Protein AF-A0A382TFH4-F1 (afdb_monomer_lite)

Foldseek 3Di:
DDDDDDDDDDPPPPPPDPVVVVLVVVLFVVLCVLPVQFWPTKDFDFDPVQVVLVVDDPPCSPPRQGAEMETETEPVVLVPDDPVVNVVSVVVNLVCCVPSPVRRYQWYWYHYPPPDDIDIGRSVPPPD

Secondary structure (DSSP, 8-state):
----------------SHHHHHHHHHHHHHHHHH-TTTEEEEEEEE-HHHHHHHHS-TT------EEEEEEEE-HHHHHTS-HHHHHHHHHHHHHHHHHH-TTS-SEEEEEETTSPPPEEEETTSTT-

Organism: NCBI:txid408172

Radius of gyration: 20.13 Å; chains: 1; bounding box: 41×33×78 Å

Structure (mmCIF, N/CA/C/O backbone):
data_AF-A0A382TFH4-F1
#
_entry.id   AF-A0A382TFH4-F1
#
loop_
_atom_site.group_PDB
_atom_site.id
_atom_site.type_symbol
_atom_site.label_atom_id
_atom_site.label_alt_id
_atom_site.label_comp_id
_atom_site.label_asym_id
_atom_site.label_entity_id
_atom_site.label_seq_id
_atom_site.pdbx_PDB_ins_code
_atom_site.Cartn_x
_atom_site.Cartn_y
_atom_site.Cartn_z
_atom_site.occupancy
_atom_site.B_iso_or_equiv
_atom_site.auth_seq_id
_atom_site.auth_comp_id
_atom_site.auth_asym_id
_atom_site.auth_atom_id
_atom_site.pdbx_PDB_model_num
ATOM 1 N N . GLU A 1 1 ? -20.321 -9.847 62.862 1.00 40.50 1 GLU A N 1
ATOM 2 C CA . GLU A 1 1 ? -20.573 -10.508 61.564 1.00 40.50 1 GLU A CA 1
ATOM 3 C C . GLU A 1 1 ? -20.328 -9.535 60.428 1.00 40.50 1 GLU A C 1
ATOM 5 O O . GLU A 1 1 ? -20.632 -8.356 60.563 1.00 40.50 1 GLU A O 1
ATOM 10 N N . VAL A 1 2 ? -19.694 -10.017 59.363 1.00 34.03 2 VAL A N 1
ATOM 11 C CA . VAL A 1 2 ? -19.201 -9.211 58.243 1.00 34.03 2 VAL A CA 1
ATOM 12 C C . VAL A 1 2 ? -20.282 -9.106 57.159 1.00 34.03 2 VAL A C 1
ATOM 14 O O . VAL A 1 2 ? -20.999 -10.058 56.874 1.00 34.03 2 VAL A O 1
ATOM 17 N N . VAL A 1 3 ? -20.370 -7.904 56.599 1.00 36.12 3 VAL A N 1
ATOM 18 C CA . VAL A 1 3 ? -21.279 -7.352 55.585 1.00 36.12 3 VAL A CA 1
ATOM 19 C C . VAL A 1 3 ? -21.495 -8.253 54.354 1.00 36.12 3 VAL A C 1
ATOM 21 O O . VAL A 1 3 ? -20.559 -8.549 53.617 1.00 36.12 3 VAL A O 1
ATOM 24 N N . GLY A 1 4 ? -22.755 -8.594 54.058 1.00 30.91 4 GLY A N 1
ATOM 25 C CA . GLY A 1 4 ? -23.177 -9.252 52.812 1.00 30.91 4 GLY A CA 1
ATOM 26 C C . GLY A 1 4 ? -23.589 -8.247 51.730 1.00 30.91 4 GLY A C 1
ATOM 27 O O . GLY A 1 4 ? -24.775 -8.055 51.465 1.00 30.91 4 GLY A O 1
ATOM 28 N N . GLY A 1 5 ? -22.611 -7.579 51.115 1.00 31.62 5 GLY A N 1
ATOM 29 C CA . GLY A 1 5 ? -22.821 -6.661 49.992 1.00 31.62 5 GLY A CA 1
ATOM 30 C C . GLY A 1 5 ? -23.096 -7.413 48.687 1.00 31.62 5 GLY A C 1
ATOM 31 O O . GLY A 1 5 ? -22.225 -8.081 48.141 1.00 31.62 5 GLY A O 1
ATOM 32 N N . LYS A 1 6 ? -24.321 -7.293 48.171 1.00 37.62 6 LYS A N 1
ATOM 33 C CA . LYS A 1 6 ? -24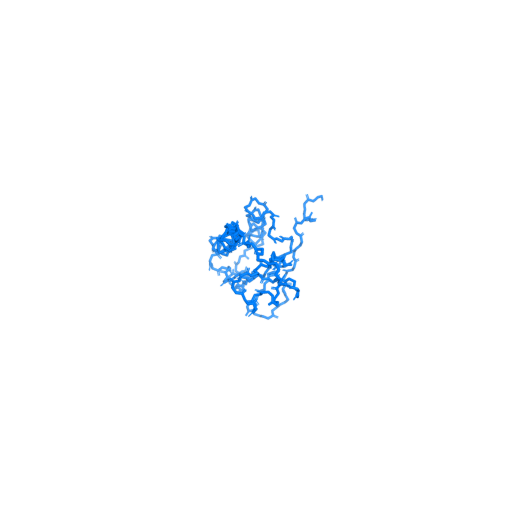.795 -7.898 46.918 1.00 37.62 6 LYS A CA 1
ATOM 34 C C . LYS A 1 6 ? -24.155 -7.197 45.710 1.00 37.62 6 LYS A C 1
ATOM 36 O O . LYS A 1 6 ? -24.626 -6.142 45.282 1.00 37.62 6 LYS A O 1
ATOM 41 N N . ILE A 1 7 ? -23.091 -7.777 45.157 1.00 39.31 7 ILE A N 1
ATOM 42 C CA . ILE A 1 7 ? -22.419 -7.275 43.950 1.00 39.31 7 ILE A CA 1
ATOM 43 C C . ILE A 1 7 ? -23.291 -7.610 42.731 1.00 39.31 7 ILE A C 1
ATOM 45 O O . ILE A 1 7 ? -23.471 -8.770 42.364 1.00 39.31 7 ILE A O 1
ATOM 49 N N . ARG A 1 8 ? -23.885 -6.581 42.117 1.00 40.91 8 ARG A N 1
ATOM 50 C CA . ARG A 1 8 ? -24.584 -6.682 40.830 1.00 40.91 8 ARG A CA 1
ATOM 51 C C . ARG A 1 8 ? -23.548 -6.599 39.709 1.00 40.91 8 ARG A C 1
ATOM 53 O O . ARG A 1 8 ? -23.056 -5.514 39.415 1.00 40.91 8 ARG A O 1
ATOM 60 N N . ASN A 1 9 ? -23.246 -7.731 39.074 1.00 35.19 9 ASN A N 1
ATOM 61 C CA . ASN A 1 9 ? -22.430 -7.771 37.860 1.00 35.19 9 ASN A CA 1
ATOM 62 C C . ASN A 1 9 ? -23.188 -7.118 36.695 1.00 35.19 9 ASN A C 1
ATOM 64 O O . ASN A 1 9 ? -24.022 -7.743 36.042 1.00 35.19 9 ASN A O 1
ATOM 68 N N . PHE A 1 10 ? -22.875 -5.854 36.420 1.00 39.12 10 PHE A N 1
ATOM 69 C CA . PHE A 1 10 ? -23.182 -5.224 35.142 1.00 39.12 10 PHE A CA 1
ATOM 70 C C . PHE A 1 10 ? -22.284 -5.848 34.065 1.00 39.12 10 PHE A C 1
ATOM 72 O O . PHE A 1 10 ? -21.110 -5.502 33.951 1.00 39.12 10 PHE A O 1
ATOM 79 N N . ARG A 1 11 ? -22.832 -6.755 33.247 1.00 39.78 11 ARG A N 1
ATOM 80 C CA . ARG A 1 11 ? -22.235 -7.092 31.947 1.00 39.78 11 ARG A CA 1
ATOM 81 C C . ARG A 1 11 ? -22.365 -5.864 31.043 1.00 39.78 11 ARG A C 1
ATOM 83 O O . ARG A 1 11 ? -23.393 -5.671 30.401 1.00 39.78 11 ARG A O 1
ATOM 90 N N . LYS A 1 12 ? -21.336 -5.014 31.012 1.00 41.28 12 LYS A N 1
ATOM 91 C CA . LYS A 1 12 ? -21.126 -4.096 29.888 1.00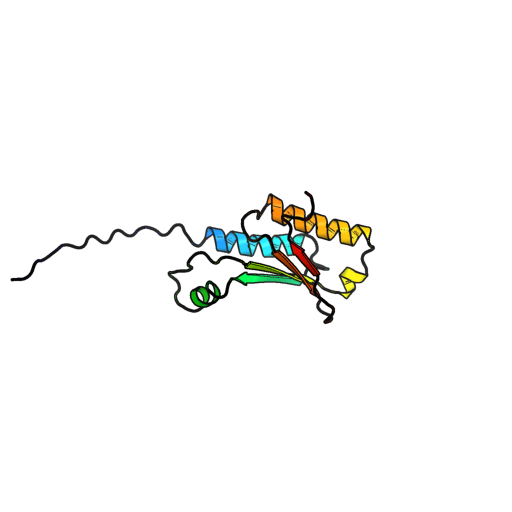 41.28 12 LYS A CA 1
ATOM 92 C C . LYS A 1 12 ? -20.736 -4.957 28.693 1.00 41.28 12 LYS A C 1
ATOM 94 O O . LYS A 1 12 ? -19.654 -5.530 28.674 1.00 41.28 12 LYS A O 1
ATOM 99 N N . THR A 1 13 ? -21.632 -5.080 27.725 1.00 37.41 13 THR A N 1
ATOM 100 C CA . THR A 1 13 ? -21.322 -5.660 26.421 1.00 37.41 13 THR A CA 1
ATOM 101 C C . THR A 1 13 ? -20.241 -4.794 25.780 1.00 37.41 13 THR A C 1
ATOM 103 O O . THR A 1 13 ? -20.497 -3.649 25.403 1.00 37.41 13 THR A O 1
ATOM 106 N N . VAL A 1 14 ? -19.015 -5.308 25.738 1.00 38.53 14 VAL A N 1
ATOM 107 C CA . VAL A 1 14 ? -17.864 -4.659 25.113 1.00 38.53 14 VAL A CA 1
ATOM 108 C C . VAL A 1 14 ? -18.133 -4.614 23.602 1.00 38.53 14 VAL A C 1
ATOM 110 O O . VAL A 1 14 ? -18.002 -5.609 22.904 1.00 38.53 14 VAL A O 1
ATOM 113 N N . LYS A 1 15 ? -18.593 -3.462 23.095 1.00 38.69 15 LYS A N 1
ATOM 114 C CA . LYS A 1 15 ? -18.733 -3.140 21.655 1.00 38.69 15 LYS A CA 1
ATOM 115 C C . LYS A 1 15 ? -17.401 -2.656 21.056 1.00 38.69 15 LYS A C 1
ATOM 117 O O . LYS A 1 15 ? -17.371 -1.810 20.169 1.00 38.69 15 LYS A O 1
ATOM 122 N N . VAL A 1 16 ? -16.292 -3.133 21.597 1.00 49.12 16 VAL A N 1
ATOM 123 C CA . VAL A 1 16 ? -14.942 -2.780 21.170 1.00 49.12 16 VAL A CA 1
ATOM 124 C C . VAL A 1 16 ? -14.268 -4.106 20.882 1.00 49.12 16 VAL A C 1
ATOM 126 O O . VAL A 1 16 ? -14.059 -4.840 21.828 1.00 49.12 16 VAL A O 1
ATOM 129 N N . GLU A 1 17 ? -14.066 -4.438 19.602 1.00 47.34 17 GLU A N 1
ATOM 130 C CA . GLU A 1 17 ? -13.016 -5.352 19.082 1.00 47.34 17 GLU A CA 1
ATOM 131 C C . GLU A 1 17 ? -13.383 -6.017 17.752 1.00 47.34 17 GLU A C 1
ATOM 133 O O . GLU A 1 17 ? -12.488 -6.428 17.027 1.00 47.34 17 GLU A O 1
ATOM 138 N N . THR A 1 18 ? -14.657 -6.090 17.356 1.00 42.56 18 THR A N 1
ATOM 139 C CA . THR A 1 18 ? -15.012 -6.726 16.068 1.00 42.56 18 THR A CA 1
ATOM 140 C C . THR A 1 18 ? -14.835 -5.778 14.879 1.00 42.56 18 THR A C 1
ATOM 142 O O . THR A 1 18 ? -14.375 -6.190 13.821 1.00 42.56 18 THR A O 1
ATOM 145 N N . THR A 1 19 ? -15.155 -4.492 15.050 1.00 49.81 19 THR A N 1
ATOM 146 C CA . THR A 1 19 ? -15.106 -3.502 13.962 1.00 49.81 19 THR A CA 1
ATOM 147 C C . THR A 1 19 ? -13.679 -3.212 13.506 1.00 49.81 19 THR A C 1
ATOM 149 O O . THR A 1 19 ? -13.437 -3.178 12.312 1.00 49.81 19 THR A O 1
ATOM 152 N N . TYR A 1 20 ? -12.723 -3.063 14.429 1.00 52.03 20 TYR A N 1
ATOM 153 C CA . TYR A 1 20 ? -11.340 -2.712 14.078 1.00 52.03 20 TYR A CA 1
ATOM 154 C C . TYR A 1 20 ? -10.604 -3.869 13.386 1.00 52.03 20 TYR A C 1
ATOM 156 O O . TYR A 1 20 ? -9.890 -3.652 12.413 1.00 52.03 20 TYR A O 1
ATOM 164 N N . VAL A 1 21 ? -10.828 -5.111 13.835 1.00 51.34 21 VAL A N 1
ATOM 165 C CA . VAL A 1 21 ? -10.285 -6.313 13.179 1.00 51.34 21 VAL A CA 1
ATOM 166 C C . VAL A 1 21 ? -10.890 -6.497 11.784 1.00 51.34 21 VAL A C 1
ATOM 168 O O . VAL A 1 21 ? -10.154 -6.812 10.853 1.00 51.34 21 VAL A O 1
ATOM 171 N N . ALA A 1 22 ? -12.191 -6.228 11.613 1.00 54.72 22 ALA A N 1
ATOM 172 C CA . ALA A 1 22 ? -12.820 -6.202 10.292 1.00 54.72 22 ALA A CA 1
ATOM 173 C C . ALA A 1 22 ? -12.176 -5.135 9.388 1.00 54.72 22 ALA A C 1
ATOM 175 O O . ALA A 1 22 ? -11.695 -5.474 8.316 1.00 54.72 22 ALA A O 1
ATOM 176 N N . THR A 1 23 ? -12.011 -3.896 9.873 1.00 64.69 23 THR A N 1
ATOM 177 C CA . THR A 1 23 ? -11.350 -2.803 9.132 1.00 64.69 23 THR A CA 1
ATOM 178 C C . THR A 1 23 ? -9.932 -3.162 8.677 1.00 64.69 23 THR A C 1
ATOM 180 O O . THR A 1 23 ? -9.518 -2.787 7.585 1.00 64.69 23 THR A O 1
ATOM 183 N N . VAL A 1 24 ? -9.186 -3.909 9.492 1.00 62.47 24 VAL A N 1
ATOM 184 C CA . VAL A 1 24 ? -7.832 -4.385 9.174 1.00 62.47 24 VAL A CA 1
ATOM 185 C C . VAL A 1 24 ? -7.827 -5.476 8.099 1.00 62.47 24 VAL A C 1
ATOM 187 O O . VAL A 1 24 ? -6.974 -5.455 7.208 1.00 62.47 24 VAL A O 1
ATOM 190 N N . MET A 1 25 ? -8.739 -6.446 8.189 1.00 65.88 25 MET A N 1
ATOM 191 C CA . MET A 1 25 ? -8.849 -7.502 7.180 1.00 65.88 25 MET A CA 1
ATOM 192 C C . MET A 1 25 ? -9.331 -6.929 5.844 1.00 65.88 25 MET A C 1
ATOM 194 O O . MET A 1 25 ? -8.717 -7.217 4.817 1.00 65.88 25 MET A O 1
ATOM 198 N N . ASP A 1 26 ? -10.330 -6.045 5.883 1.00 76.12 26 ASP A N 1
ATOM 199 C CA . ASP A 1 26 ? -10.836 -5.307 4.722 1.00 76.12 26 ASP A CA 1
ATOM 200 C C . ASP A 1 26 ? -9.706 -4.501 4.061 1.00 76.12 26 ASP A C 1
ATOM 202 O O . ASP A 1 26 ? -9.521 -4.552 2.848 1.00 76.12 26 ASP A O 1
ATOM 206 N N . PHE A 1 27 ? -8.870 -3.841 4.868 1.00 80.31 27 PHE A N 1
ATOM 207 C CA . PHE A 1 27 ? -7.708 -3.090 4.396 1.00 80.31 27 PHE A CA 1
ATOM 208 C C . PHE A 1 27 ? -6.700 -3.952 3.622 1.00 80.31 27 PHE A C 1
ATOM 210 O O . PHE A 1 27 ? -6.267 -3.571 2.531 1.00 80.31 27 PHE A O 1
ATOM 217 N N . SER A 1 28 ? -6.316 -5.108 4.170 1.00 82.50 28 SER A N 1
ATOM 218 C CA . SER A 1 28 ? -5.373 -6.013 3.502 1.00 82.50 28 SER A CA 1
ATOM 219 C C . SER A 1 28 ? -5.916 -6.463 2.146 1.00 82.50 28 SER A C 1
ATOM 221 O O . SER A 1 28 ? -5.208 -6.417 1.138 1.00 82.50 28 SER A O 1
ATOM 223 N N . GLU A 1 29 ? -7.196 -6.837 2.095 1.00 86.50 29 GLU A N 1
ATOM 224 C CA . GLU A 1 29 ? -7.843 -7.214 0.843 1.00 86.50 29 GLU A CA 1
ATOM 225 C C . GLU A 1 29 ? -7.900 -6.064 -0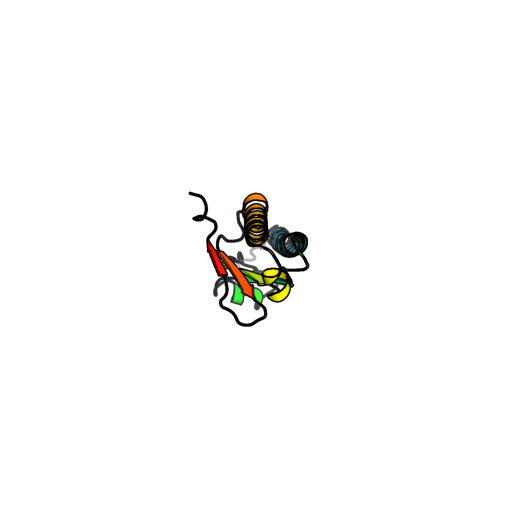.159 1.00 86.50 29 GLU A C 1
ATOM 227 O O . GLU A 1 29 ? -7.614 -6.273 -1.338 1.00 86.50 29 GLU A O 1
ATOM 232 N N . ASP A 1 30 ? -8.248 -4.859 0.281 1.00 89.31 30 ASP A N 1
ATOM 233 C CA . ASP A 1 30 ? -8.418 -3.717 -0.610 1.00 89.31 30 ASP A CA 1
ATOM 234 C C . ASP A 1 30 ? -7.087 -3.258 -1.213 1.00 89.31 30 ASP A C 1
ATOM 236 O O . ASP A 1 30 ? -7.028 -2.964 -2.409 1.00 89.31 30 ASP A O 1
ATOM 240 N N . ILE A 1 31 ? -5.985 -3.335 -0.459 1.00 89.69 31 ILE A N 1
ATOM 241 C CA . ILE A 1 31 ? -4.634 -3.160 -1.012 1.00 89.69 31 ILE A CA 1
ATOM 242 C C . ILE A 1 31 ? -4.327 -4.228 -2.061 1.00 89.69 31 ILE A C 1
ATOM 244 O O . ILE A 1 31 ? -3.877 -3.907 -3.162 1.00 89.69 31 ILE A O 1
ATOM 248 N N . LEU A 1 32 ? -4.588 -5.50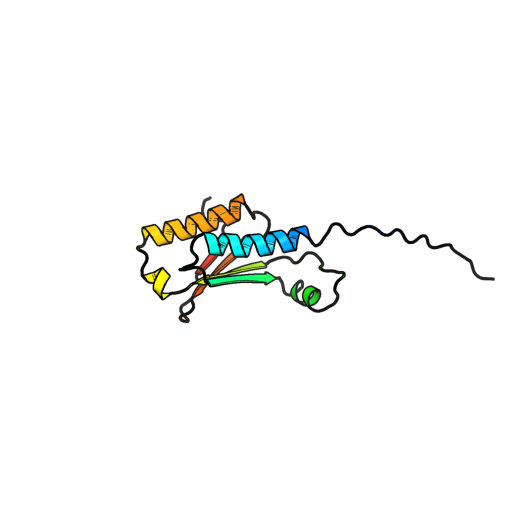3 -1.768 1.00 89.94 32 LEU A N 1
ATOM 249 C CA . LEU A 1 32 ? -4.331 -6.583 -2.723 1.00 89.94 32 LEU A CA 1
ATOM 250 C C . LEU A 1 32 ? -5.196 -6.453 -3.989 1.00 89.94 32 LEU A C 1
ATOM 252 O O . LEU A 1 32 ? -4.734 -6.798 -5.079 1.00 89.94 32 LEU A O 1
ATOM 256 N N . LYS A 1 33 ? -6.417 -5.912 -3.879 1.00 91.88 33 LYS A N 1
ATOM 257 C CA . LYS A 1 33 ? -7.305 -5.623 -5.018 1.00 91.88 33 LYS A CA 1
ATOM 258 C C . LYS A 1 33 ? -6.774 -4.497 -5.907 1.00 91.88 33 LYS A C 1
ATOM 260 O O . LYS A 1 33 ? -7.021 -4.551 -7.111 1.00 91.88 33 LYS A O 1
ATOM 265 N N . LEU A 1 34 ? -6.015 -3.530 -5.373 1.00 90.94 34 LEU A N 1
ATOM 266 C CA . LEU A 1 34 ? -5.417 -2.461 -6.189 1.00 90.94 34 LEU A CA 1
ATOM 267 C C . LEU A 1 34 ? -4.477 -3.024 -7.259 1.00 90.94 34 LEU A C 1
ATOM 269 O O . LEU A 1 34 ? -4.518 -2.588 -8.409 1.00 90.94 34 LEU A O 1
ATOM 273 N N . ASN A 1 35 ? -3.625 -3.986 -6.891 1.00 91.69 35 ASN A N 1
ATOM 274 C CA . ASN A 1 35 ? -2.773 -4.688 -7.848 1.00 91.69 35 ASN A CA 1
ATOM 275 C C . ASN A 1 35 ? -2.216 -6.000 -7.275 1.00 91.69 35 ASN A C 1
ATOM 277 O O . ASN A 1 35 ? -1.098 -6.046 -6.762 1.00 91.69 35 ASN A O 1
ATOM 281 N N . SER A 1 36 ? -2.950 -7.098 -7.447 1.00 92.25 36 SER A N 1
ATOM 282 C CA . SER A 1 36 ? -2.580 -8.421 -6.913 1.00 92.25 36 SER A CA 1
ATOM 283 C C . SER A 1 36 ? -1.332 -9.047 -7.551 1.00 92.25 36 SER A C 1
ATOM 285 O O . SER A 1 36 ? -0.809 -10.056 -7.069 1.00 92.25 36 SER A O 1
ATOM 287 N N . LYS A 1 37 ? -0.832 -8.476 -8.656 1.00 93.06 37 LYS A N 1
ATOM 288 C CA . LYS A 1 37 ? 0.431 -8.903 -9.275 1.00 93.06 37 LYS A CA 1
ATOM 289 C C . LYS A 1 37 ? 1.643 -8.281 -8.590 1.00 93.06 37 LYS A C 1
ATOM 291 O O . LYS A 1 37 ? 2.713 -8.884 -8.639 1.00 93.06 37 LYS A O 1
ATOM 296 N N . ILE A 1 38 ? 1.479 -7.106 -7.988 1.00 94.69 38 ILE A N 1
ATOM 297 C CA . ILE A 1 38 ? 2.548 -6.334 -7.352 1.00 94.69 38 ILE A CA 1
ATOM 298 C C . ILE A 1 38 ? 2.471 -6.472 -5.838 1.00 94.69 38 ILE A C 1
ATOM 300 O O . ILE A 1 38 ? 3.468 -6.842 -5.224 1.00 94.69 38 ILE A O 1
ATOM 304 N N . TYR A 1 39 ? 1.301 -6.241 -5.249 1.00 93.81 39 TYR A N 1
ATOM 305 C CA . TYR A 1 39 ? 1.071 -6.413 -3.822 1.00 93.81 39 TYR A CA 1
ATOM 306 C C . TYR A 1 39 ? 0.905 -7.894 -3.493 1.00 93.81 39 TYR A C 1
ATOM 308 O O . TYR A 1 39 ? 0.062 -8.582 -4.068 1.00 93.81 39 TYR A O 1
ATOM 316 N N . SER A 1 40 ? 1.740 -8.398 -2.586 1.00 91.44 40 SER A N 1
ATOM 317 C CA . SER A 1 40 ? 1.748 -9.808 -2.180 1.00 91.44 40 SER A CA 1
ATOM 318 C C . SER A 1 40 ? 1.327 -10.055 -0.740 1.00 91.44 40 SER A C 1
ATOM 320 O O . SER A 1 40 ? 1.114 -11.209 -0.377 1.00 91.44 40 SER A O 1
ATOM 322 N N . GLY A 1 41 ? 1.216 -9.008 0.069 1.00 89.00 41 GLY A N 1
ATOM 323 C CA . GLY A 1 41 ? 0.853 -9.131 1.471 1.00 89.00 41 GLY A CA 1
ATOM 324 C C . GLY A 1 41 ? 0.826 -7.782 2.161 1.00 89.00 41 GLY A C 1
ATOM 325 O O . GLY A 1 41 ? 1.357 -6.795 1.648 1.00 89.00 41 GLY A O 1
ATOM 326 N N . VAL A 1 42 ? 0.187 -7.756 3.323 1.00 87.94 42 VAL A N 1
ATOM 327 C CA . VAL A 1 42 ? 0.104 -6.578 4.176 1.00 87.94 42 VAL A CA 1
ATOM 328 C C . VAL A 1 42 ? 0.277 -7.017 5.622 1.00 87.94 42 VAL A C 1
ATOM 330 O O . VAL A 1 42 ? -0.313 -8.006 6.058 1.00 87.94 42 VAL A O 1
ATOM 333 N N . ARG A 1 43 ? 1.117 -6.299 6.363 1.00 84.75 43 ARG A N 1
ATOM 334 C CA . ARG A 1 43 ? 1.447 -6.577 7.759 1.00 84.75 43 ARG A CA 1
ATOM 335 C C . ARG A 1 43 ? 1.288 -5.297 8.563 1.00 84.75 43 ARG A C 1
ATOM 337 O O . ARG A 1 43 ? 1.735 -4.232 8.154 1.00 84.75 43 ARG A O 1
ATOM 344 N N . LEU A 1 44 ? 0.640 -5.401 9.715 1.00 79.06 44 LEU A N 1
ATOM 345 C CA . LEU A 1 44 ? 0.463 -4.278 10.626 1.00 79.06 44 LEU A CA 1
ATOM 346 C C . LEU A 1 44 ? 1.452 -4.406 11.768 1.00 79.06 44 LEU A C 1
ATOM 348 O O . LEU A 1 44 ? 1.469 -5.414 12.475 1.00 79.06 44 LEU A O 1
ATOM 352 N N . LEU A 1 45 ? 2.266 -3.377 11.950 1.00 78.56 45 LEU A N 1
ATOM 353 C CA . LEU A 1 45 ? 3.209 -3.297 13.049 1.00 78.56 45 LEU A CA 1
ATOM 354 C C . LEU A 1 45 ? 2.612 -2.397 14.128 1.00 78.56 45 LEU A C 1
ATOM 356 O O . LEU A 1 45 ? 2.445 -1.191 13.935 1.00 78.56 45 LEU A O 1
ATOM 360 N N . GLY A 1 46 ? 2.255 -3.004 15.258 1.00 68.56 46 GLY A N 1
ATOM 361 C CA . GLY A 1 46 ? 1.859 -2.280 16.463 1.00 68.56 46 GLY A CA 1
ATOM 362 C C . GLY A 1 46 ? 3.063 -1.675 17.185 1.00 68.56 46 GLY A C 1
ATOM 363 O O . GLY A 1 46 ? 4.210 -2.046 16.940 1.00 68.56 46 GLY A O 1
ATOM 364 N N . THR A 1 47 ? 2.804 -0.759 18.113 1.00 60.53 47 THR A N 1
ATOM 365 C CA . THR A 1 47 ? 3.817 -0.325 19.092 1.00 60.53 47 THR A CA 1
ATOM 366 C C . THR A 1 47 ? 4.181 -1.474 20.048 1.00 60.53 47 THR A C 1
ATOM 368 O O . THR A 1 47 ? 3.377 -2.386 20.239 1.00 60.53 47 THR A O 1
ATOM 371 N N . GLU A 1 48 ? 5.361 -1.448 20.687 1.00 53.31 48 GLU A N 1
ATOM 372 C CA . GLU A 1 48 ? 5.789 -2.496 21.644 1.00 53.31 48 GLU A CA 1
ATOM 373 C C . GLU A 1 48 ? 4.782 -2.729 22.788 1.00 53.31 48 GLU A C 1
ATOM 375 O O . GLU A 1 48 ? 4.659 -3.832 23.307 1.00 53.31 48 GLU A O 1
ATOM 380 N N . SER A 1 49 ? 3.995 -1.714 23.149 1.00 47.69 49 SER A N 1
ATOM 381 C CA . SER A 1 49 ? 2.915 -1.833 24.138 1.00 47.69 49 SER A CA 1
ATOM 382 C C . SER A 1 49 ? 1.709 -2.637 23.626 1.00 47.69 49 SER A C 1
ATOM 384 O O . SER A 1 49 ? 0.927 -3.151 24.419 1.00 47.69 49 SER A O 1
ATOM 386 N N . SER A 1 50 ? 1.555 -2.749 22.305 1.00 49.50 50 SER A N 1
ATOM 387 C CA . SER A 1 50 ? 0.434 -3.410 21.626 1.00 49.50 50 SER A CA 1
ATOM 388 C C . SER A 1 50 ? 0.723 -4.882 21.304 1.00 49.50 50 SER A C 1
ATOM 390 O O . SER A 1 50 ? -0.199 -5.688 21.196 1.00 49.50 50 SER A O 1
ATOM 392 N N . THR A 1 51 ? 1.997 -5.263 21.158 1.00 43.41 51 THR A N 1
ATOM 393 C CA . THR A 1 51 ? 2.407 -6.650 20.868 1.00 43.41 51 THR A CA 1
ATOM 394 C C . THR A 1 51 ? 2.264 -7.574 22.080 1.00 43.41 51 THR A C 1
ATOM 396 O O . THR A 1 51 ? 1.989 -8.762 21.905 1.00 43.41 51 THR A O 1
ATOM 399 N N . SER A 1 52 ? 2.371 -7.037 23.299 1.00 41.59 52 SER A N 1
ATOM 400 C CA . SER A 1 52 ? 2.106 -7.769 24.548 1.00 41.59 52 SER A CA 1
ATOM 401 C C . SER A 1 52 ? 0.615 -8.081 24.737 1.00 41.59 52 SER A C 1
ATOM 403 O O . SER A 1 52 ? 0.267 -9.194 25.123 1.00 41.59 52 SER A O 1
ATOM 405 N N . ALA A 1 53 ? -0.276 -7.154 24.361 1.00 45.75 53 ALA A N 1
ATOM 406 C CA . ALA A 1 53 ? -1.731 -7.342 24.436 1.00 45.75 53 ALA A CA 1
ATOM 407 C C . ALA A 1 53 ? -2.266 -8.394 23.441 1.00 45.75 53 ALA A C 1
ATOM 409 O O . ALA A 1 53 ? -3.297 -9.011 23.674 1.00 45.75 53 ALA A O 1
ATOM 410 N N . LEU A 1 54 ? -1.553 -8.639 22.336 1.00 43.47 54 LEU A N 1
ATOM 411 C CA . LEU A 1 54 ? -1.915 -9.667 21.350 1.00 43.47 54 LEU A CA 1
ATOM 412 C C . LEU A 1 54 ? -1.543 -11.095 21.784 1.00 43.47 54 LEU A C 1
ATOM 414 O O . LEU A 1 54 ? -2.103 -12.054 21.255 1.00 43.47 54 LEU A O 1
ATOM 418 N N . LYS A 1 55 ? -0.589 -11.255 22.713 1.00 44.53 55 LYS A N 1
ATOM 419 C CA . LYS A 1 55 ? -0.145 -12.569 23.215 1.00 44.53 55 LYS A CA 1
ATOM 420 C C . LYS A 1 55 ? -0.821 -12.977 24.519 1.00 44.53 55 LYS A C 1
ATOM 422 O O . LYS A 1 55 ? -0.961 -14.173 24.768 1.00 44.53 55 LYS A O 1
ATOM 427 N N . GLU A 1 56 ? -1.244 -12.015 25.332 1.00 43.62 56 GLU A N 1
ATOM 428 C CA . GLU A 1 56 ? -1.894 -12.270 26.613 1.00 43.62 56 GLU A CA 1
ATOM 429 C C . GLU A 1 56 ? -3.363 -11.845 26.570 1.00 43.62 56 GLU A C 1
ATOM 431 O O . GLU A 1 56 ? -3.697 -10.673 26.670 1.00 43.62 56 GLU A O 1
ATOM 436 N N . SER A 1 57 ? -4.238 -12.848 26.519 1.00 40.69 57 SER A N 1
ATOM 437 C CA . SER A 1 57 ? -5.668 -12.793 26.848 1.00 40.69 57 SER A CA 1
ATOM 438 C C . SER A 1 57 ? -6.643 -12.225 25.802 1.00 40.69 57 SER A C 1
ATOM 440 O O . SER A 1 57 ? -6.634 -11.064 25.411 1.00 40.69 57 SER A O 1
ATOM 442 N N . SER A 1 58 ? -7.594 -13.084 25.433 1.00 46.81 58 SER A N 1
ATOM 443 C CA . SER A 1 58 ? -8.744 -12.851 24.551 1.00 46.81 58 SER A CA 1
ATOM 444 C C . SER A 1 58 ? -9.809 -11.883 25.106 1.00 46.81 58 SER A C 1
ATOM 446 O O . SER A 1 58 ? -10.989 -12.051 24.802 1.00 46.81 58 SER A O 1
ATOM 448 N N . THR A 1 59 ? -9.442 -10.923 25.957 1.00 41.41 59 THR A N 1
ATOM 449 C CA . THR A 1 59 ? -10.404 -10.031 26.639 1.00 41.41 59 THR A CA 1
ATOM 450 C C . THR A 1 59 ? -9.927 -8.597 26.869 1.00 41.41 59 THR A C 1
ATOM 452 O O . THR A 1 59 ? -10.744 -7.774 27.270 1.00 41.41 59 THR A O 1
ATOM 455 N N . ASP A 1 60 ? -8.662 -8.281 26.590 1.00 41.44 60 ASP A N 1
ATOM 456 C CA . ASP A 1 60 ? -8.132 -6.916 26.645 1.00 41.44 60 ASP A CA 1
ATOM 457 C C . ASP A 1 60 ? -7.248 -6.662 25.409 1.00 41.44 60 ASP A C 1
ATOM 459 O O . ASP A 1 60 ? -6.040 -6.447 25.533 1.00 41.44 60 ASP A O 1
ATOM 463 N N . LEU A 1 61 ? -7.818 -6.632 24.190 1.00 44.25 61 LEU A N 1
ATOM 464 C CA . LEU A 1 61 ? -7.141 -5.956 23.070 1.00 44.25 61 LEU A CA 1
ATOM 465 C C . LEU A 1 61 ? -7.267 -4.449 23.311 1.00 44.25 61 LEU A C 1
ATOM 467 O O . LEU A 1 61 ? -7.990 -3.710 22.636 1.00 44.25 61 LEU A O 1
ATOM 471 N N . ALA A 1 62 ? -6.541 -3.984 24.326 1.00 42.66 62 ALA A N 1
ATOM 472 C CA . ALA A 1 62 ? -6.283 -2.587 24.580 1.00 42.66 62 ALA A CA 1
ATOM 473 C C . ALA A 1 62 ? -5.795 -1.966 23.270 1.00 42.66 62 ALA A C 1
ATOM 475 O O . ALA A 1 62 ? -4.703 -2.292 22.818 1.00 42.66 62 ALA A O 1
ATOM 476 N N . LYS A 1 63 ? -6.659 -1.142 22.652 1.00 52.41 63 LYS A N 1
ATOM 477 C CA . LYS A 1 63 ? -6.410 -0.265 21.495 1.00 52.41 63 LYS A CA 1
ATOM 478 C C . LYS A 1 63 ? -5.064 -0.553 20.829 1.00 52.41 63 LYS A C 1
ATOM 480 O O . LYS A 1 63 ? -4.084 0.118 21.140 1.00 52.41 63 LYS A O 1
ATOM 485 N N . VAL A 1 64 ? -5.014 -1.560 19.957 1.00 56.16 64 VAL A N 1
ATOM 486 C CA . VAL A 1 64 ? -3.805 -1.845 19.179 1.00 56.16 64 VAL A CA 1
ATOM 487 C C . VAL A 1 64 ? -3.506 -0.594 18.361 1.00 56.16 64 VAL A C 1
ATOM 489 O O . VAL A 1 64 ? -4.194 -0.304 17.385 1.00 56.16 64 VAL A O 1
ATOM 492 N N . VAL A 1 65 ? -2.523 0.188 18.803 1.00 64.31 65 VAL A N 1
ATOM 493 C CA . VAL A 1 65 ? -2.078 1.369 18.070 1.00 64.31 65 VAL A CA 1
ATOM 494 C C . VAL A 1 65 ? -1.145 0.853 16.994 1.00 64.31 65 VAL A C 1
ATOM 496 O O . VAL A 1 65 ? -0.013 0.449 17.282 1.00 64.31 65 VAL A O 1
ATOM 499 N N . ILE A 1 66 ? -1.640 0.827 15.761 1.00 71.56 66 ILE A N 1
ATOM 500 C CA . ILE A 1 66 ? -0.832 0.487 14.597 1.00 71.56 66 ILE A CA 1
ATOM 501 C C . ILE A 1 66 ? 0.144 1.643 14.388 1.00 71.56 66 ILE A C 1
ATOM 503 O O . ILE A 1 66 ? -0.242 2.779 14.125 1.00 71.56 66 ILE A O 1
ATOM 507 N N . ALA A 1 67 ? 1.429 1.357 14.555 1.00 76.88 67 ALA A N 1
ATOM 508 C CA . ALA A 1 67 ? 2.489 2.327 14.341 1.00 76.88 67 ALA A CA 1
ATOM 509 C C . ALA A 1 67 ? 2.808 2.452 12.850 1.00 76.88 67 ALA A C 1
ATOM 511 O O . ALA A 1 67 ? 3.013 3.557 12.358 1.00 76.88 67 ALA A O 1
ATOM 512 N N . MET A 1 68 ? 2.801 1.332 12.123 1.00 83.25 68 MET A N 1
ATOM 513 C CA . MET A 1 68 ? 3.202 1.272 10.720 1.00 83.25 68 MET A CA 1
ATOM 514 C C . MET A 1 68 ? 2.472 0.153 9.976 1.00 83.25 68 MET A C 1
ATOM 516 O O . MET A 1 68 ? 2.229 -0.924 10.519 1.00 83.25 68 MET A O 1
ATOM 520 N N . ILE A 1 69 ? 2.165 0.407 8.709 1.00 86.19 69 ILE A N 1
ATOM 521 C CA . ILE A 1 69 ? 1.732 -0.597 7.740 1.00 86.19 69 ILE A CA 1
ATOM 522 C C . ILE A 1 69 ? 2.944 -1.009 6.909 1.00 86.19 69 ILE A C 1
ATOM 524 O O . ILE A 1 69 ? 3.569 -0.160 6.279 1.00 86.19 69 ILE A O 1
ATOM 528 N N . GLU A 1 70 ? 3.236 -2.302 6.834 1.00 90.50 70 GLU A N 1
ATOM 529 C CA . GLU A 1 70 ? 4.131 -2.867 5.827 1.00 90.50 70 GLU A CA 1
ATOM 530 C C . GLU A 1 70 ? 3.313 -3.484 4.688 1.00 90.50 70 GLU A C 1
ATOM 532 O O . GLU A 1 70 ? 2.412 -4.285 4.926 1.00 90.50 70 GLU A O 1
ATOM 537 N N . ILE A 1 71 ? 3.629 -3.124 3.446 1.00 91.69 71 ILE A N 1
ATOM 538 C CA . ILE A 1 71 ? 3.037 -3.711 2.241 1.00 91.69 71 ILE A CA 1
ATOM 539 C C . ILE A 1 71 ? 4.142 -4.449 1.495 1.00 91.69 71 ILE A C 1
ATOM 541 O O . ILE A 1 71 ? 5.146 -3.853 1.102 1.00 91.69 71 ILE A O 1
ATOM 545 N N . ASP A 1 72 ? 3.952 -5.745 1.282 1.00 93.88 72 ASP A N 1
ATOM 546 C CA . ASP A 1 72 ? 4.911 -6.588 0.582 1.00 93.88 72 ASP A CA 1
ATOM 547 C C . ASP A 1 72 ? 4.749 -6.432 -0.937 1.00 93.88 72 ASP A C 1
ATOM 549 O O . ASP A 1 72 ? 3.651 -6.577 -1.484 1.00 93.88 72 ASP A O 1
ATOM 55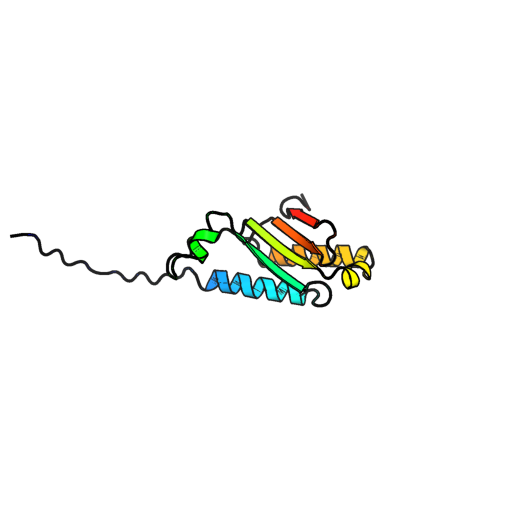3 N N . ILE A 1 73 ? 5.863 -6.167 -1.618 1.00 95.69 73 ILE A N 1
ATOM 554 C CA . ILE A 1 73 ? 5.961 -5.901 -3.052 1.00 95.69 73 ILE A CA 1
ATOM 555 C C . ILE A 1 73 ? 6.749 -7.002 -3.750 1.00 95.69 73 ILE A C 1
ATOM 557 O O . ILE A 1 73 ? 7.888 -7.321 -3.398 1.00 95.69 73 ILE A O 1
ATOM 561 N N . ARG A 1 74 ? 6.184 -7.520 -4.840 1.00 95.56 74 ARG A N 1
ATOM 562 C CA . ARG A 1 74 ? 6.923 -8.328 -5.808 1.00 95.56 74 ARG A CA 1
ATOM 563 C C . ARG A 1 74 ? 7.765 -7.405 -6.686 1.00 95.56 74 ARG A C 1
ATOM 565 O O . ARG A 1 74 ? 7.230 -6.675 -7.519 1.00 95.56 74 ARG A O 1
ATOM 572 N N . ALA A 1 75 ? 9.083 -7.486 -6.536 1.00 95.12 75 ALA A N 1
ATOM 573 C CA . ALA A 1 75 ? 10.032 -6.612 -7.214 1.00 95.12 75 ALA A CA 1
ATOM 574 C C . ALA A 1 75 ? 9.979 -6.738 -8.743 1.00 95.12 75 ALA A C 1
ATOM 576 O O . ALA A 1 75 ? 9.852 -5.736 -9.434 1.00 95.12 75 ALA A O 1
ATOM 577 N N . LYS A 1 76 ? 9.974 -7.962 -9.293 1.00 95.44 76 LYS A N 1
ATOM 578 C CA . LYS A 1 76 ? 9.964 -8.154 -10.759 1.00 95.44 76 LYS A CA 1
ATOM 579 C C . LYS A 1 76 ? 8.734 -7.527 -11.451 1.00 95.44 76 LYS A C 1
ATOM 581 O O . LYS A 1 76 ? 8.930 -6.795 -12.416 1.00 95.44 76 LYS A O 1
ATOM 586 N N . PRO A 1 77 ? 7.482 -7.769 -11.003 1.00 95.19 77 PRO A N 1
ATOM 587 C CA . PRO A 1 77 ? 6.309 -7.086 -11.558 1.00 95.19 77 PRO A CA 1
ATOM 588 C C . PRO A 1 77 ? 6.325 -5.568 -11.360 1.00 95.19 77 PRO A C 1
ATOM 590 O O . PRO A 1 77 ? 5.892 -4.844 -12.250 1.00 95.19 77 PRO A O 1
ATOM 593 N N . TRP A 1 78 ? 6.830 -5.086 -10.222 1.00 94.50 78 TRP A N 1
ATOM 594 C CA . TRP A 1 78 ? 6.999 -3.656 -9.961 1.00 94.50 78 TRP A CA 1
ATOM 595 C C . TRP A 1 78 ? 7.980 -3.004 -10.945 1.00 94.50 78 TRP A C 1
ATOM 597 O O . TRP A 1 78 ? 7.685 -1.964 -11.534 1.00 94.50 78 TRP A O 1
ATOM 607 N N . ASP A 1 79 ? 9.124 -3.644 -11.177 1.00 94.25 79 ASP A N 1
ATOM 608 C CA . ASP A 1 79 ? 10.162 -3.152 -12.081 1.00 94.25 79 ASP A CA 1
ATOM 609 C C . ASP A 1 79 ? 9.721 -3.178 -13.552 1.00 94.25 79 ASP A C 1
ATOM 611 O O . ASP A 1 79 ? 10.225 -2.404 -14.364 1.00 94.25 79 ASP A O 1
ATOM 615 N N . ALA A 1 80 ? 8.755 -4.030 -13.897 1.00 96.56 80 ALA A N 1
ATOM 616 C CA . ALA A 1 80 ? 8.164 -4.077 -15.230 1.00 96.56 80 ALA A CA 1
ATOM 617 C C . ALA A 1 80 ? 7.196 -2.911 -15.513 1.00 96.56 80 ALA A C 1
ATOM 619 O O . ALA A 1 80 ? 6.899 -2.650 -16.678 1.00 96.56 80 ALA A O 1
ATOM 620 N N . LEU A 1 81 ? 6.707 -2.210 -14.482 1.00 94.69 81 LEU A N 1
ATOM 621 C CA . LEU A 1 81 ? 5.926 -0.986 -14.666 1.00 94.69 81 LEU A CA 1
ATOM 622 C C . LEU A 1 81 ? 6.819 0.161 -15.147 1.00 94.69 81 LEU A C 1
ATOM 624 O O . LEU A 1 81 ? 7.963 0.291 -14.700 1.00 94.69 81 LEU A O 1
ATOM 628 N N . ASN A 1 82 ? 6.271 1.034 -15.994 1.00 95.12 82 ASN A N 1
ATOM 629 C CA . ASN A 1 82 ? 6.892 2.326 -16.277 1.00 95.12 82 ASN A CA 1
ATOM 630 C C . ASN A 1 82 ? 6.758 3.270 -15.062 1.00 95.12 82 ASN A C 1
ATOM 632 O O . ASN A 1 82 ? 6.050 2.980 -14.094 1.00 95.12 82 ASN A O 1
ATOM 636 N N . SER A 1 83 ? 7.468 4.398 -15.093 1.00 92.50 83 SER A N 1
ATOM 637 C CA . SER A 1 83 ? 7.479 5.353 -13.980 1.00 92.50 83 SER A CA 1
ATOM 638 C C . SER A 1 83 ? 6.093 5.919 -13.660 1.00 92.50 83 SER A C 1
ATOM 640 O O . SER A 1 83 ? 5.749 6.014 -12.484 1.00 92.50 83 SER A O 1
ATOM 642 N N . ASP A 1 84 ? 5.290 6.236 -14.677 1.00 94.00 84 ASP A N 1
ATOM 643 C CA . ASP A 1 84 ? 3.958 6.824 -14.501 1.00 94.00 84 ASP A CA 1
ATOM 644 C C . ASP A 1 84 ? 2.998 5.835 -13.827 1.00 94.00 84 ASP A C 1
ATOM 646 O O . ASP A 1 84 ? 2.300 6.191 -12.880 1.00 94.00 84 ASP A O 1
ATOM 650 N N . ASP A 1 85 ? 3.036 4.563 -14.226 1.00 94.12 85 ASP A N 1
ATOM 651 C CA . ASP A 1 85 ? 2.233 3.492 -13.635 1.00 94.12 85 ASP A CA 1
ATOM 652 C C . ASP A 1 85 ? 2.628 3.227 -12.179 1.00 94.12 85 ASP A C 1
ATOM 654 O O . ASP A 1 85 ? 1.764 2.986 -11.334 1.00 94.12 85 ASP A O 1
ATOM 658 N N . ARG A 1 86 ? 3.926 3.301 -11.848 1.00 92.94 86 ARG A N 1
ATOM 659 C CA . ARG A 1 86 ? 4.387 3.190 -10.452 1.00 92.94 86 ARG A CA 1
ATOM 660 C C . ARG A 1 86 ? 3.874 4.353 -9.613 1.00 92.94 86 ARG A C 1
ATOM 662 O O . ARG A 1 86 ? 3.359 4.123 -8.521 1.00 92.94 86 ARG A O 1
ATOM 669 N N . ILE A 1 87 ? 3.994 5.583 -10.117 1.00 91.62 87 ILE A N 1
ATOM 670 C CA . ILE A 1 87 ? 3.501 6.785 -9.430 1.00 91.62 87 ILE A CA 1
ATOM 671 C C . ILE A 1 87 ? 1.992 6.674 -9.211 1.00 91.62 87 ILE A C 1
ATOM 673 O O . ILE A 1 87 ? 1.517 6.884 -8.095 1.00 91.62 87 ILE A O 1
ATOM 677 N N . GLN A 1 88 ? 1.246 6.270 -10.238 1.00 92.94 88 GLN A N 1
ATOM 678 C CA . GLN A 1 88 ? -0.202 6.131 -10.159 1.00 92.94 88 GLN A CA 1
ATOM 679 C C . GLN A 1 88 ? -0.623 5.037 -9.175 1.00 92.94 88 GLN A C 1
ATOM 681 O O . GLN A 1 88 ? -1.583 5.205 -8.423 1.00 92.94 88 GLN A O 1
ATOM 686 N N . LEU A 1 89 ? 0.112 3.927 -9.128 1.00 93.06 89 LEU A N 1
ATOM 687 C CA . LEU A 1 89 ? -0.138 2.850 -8.179 1.00 93.06 89 LEU A CA 1
ATOM 688 C C . LEU A 1 89 ? 0.097 3.298 -6.724 1.00 93.06 89 LEU A C 1
ATOM 690 O O . LEU A 1 89 ? -0.726 3.015 -5.848 1.00 93.06 89 LEU A O 1
ATOM 694 N N . LEU A 1 90 ? 1.177 4.043 -6.467 1.00 91.12 90 LEU A N 1
ATOM 695 C CA . LEU A 1 90 ? 1.437 4.645 -5.155 1.00 91.12 90 LEU A CA 1
ATOM 696 C C . LEU A 1 90 ? 0.359 5.664 -4.778 1.00 91.12 90 LEU A C 1
ATOM 698 O O . LEU A 1 90 ? -0.125 5.653 -3.646 1.00 91.12 90 LEU A O 1
ATOM 702 N N . TYR A 1 91 ? -0.059 6.502 -5.728 1.00 89.81 91 TYR A N 1
ATOM 703 C CA . TYR A 1 91 ? -1.122 7.481 -5.523 1.00 89.81 91 TYR A CA 1
ATOM 704 C C . TYR A 1 91 ? -2.457 6.815 -5.172 1.00 89.81 91 TYR A C 1
ATOM 706 O O . TYR A 1 91 ? -3.105 7.211 -4.207 1.00 89.81 91 TYR A O 1
ATOM 714 N N . ASN A 1 92 ? -2.850 5.765 -5.896 1.00 91.19 92 ASN A N 1
ATOM 715 C CA . ASN A 1 92 ? -4.082 5.023 -5.617 1.00 91.19 92 ASN A CA 1
ATOM 716 C C . ASN A 1 92 ? -4.046 4.351 -4.241 1.00 91.19 92 ASN A C 1
ATOM 718 O O . ASN A 1 92 ? -5.039 4.370 -3.517 1.00 91.19 92 ASN A O 1
ATOM 722 N N . THR A 1 93 ? -2.887 3.815 -3.858 1.00 89.12 93 THR A N 1
ATOM 723 C CA . THR A 1 93 ? -2.668 3.235 -2.527 1.00 89.12 93 THR A CA 1
ATOM 724 C C . THR A 1 93 ? -2.818 4.281 -1.434 1.00 89.12 93 THR A C 1
ATOM 726 O O . THR A 1 93 ? -3.533 4.066 -0.458 1.00 89.12 93 THR A O 1
ATOM 729 N N . TYR A 1 94 ? -2.201 5.447 -1.620 1.00 85.62 94 TYR A N 1
ATOM 730 C CA . TYR A 1 94 ? -2.360 6.572 -0.708 1.00 85.62 94 TYR A CA 1
ATOM 731 C C . TYR A 1 94 ? -3.815 7.032 -0.605 1.00 85.62 94 TYR A C 1
ATOM 733 O O . TYR A 1 94 ? -4.327 7.242 0.493 1.00 85.62 94 TYR A O 1
ATOM 741 N N . ARG A 1 95 ? -4.489 7.180 -1.746 1.00 87.19 95 ARG A N 1
ATOM 742 C CA . ARG A 1 95 ? -5.878 7.623 -1.801 1.00 87.19 95 ARG A CA 1
ATOM 743 C C . ARG A 1 95 ? -6.794 6.665 -1.044 1.00 87.19 95 ARG A C 1
ATOM 745 O O . ARG A 1 95 ? -7.580 7.127 -0.223 1.00 87.19 95 ARG A O 1
ATOM 752 N N . LEU A 1 96 ? -6.640 5.356 -1.258 1.00 88.12 96 LEU A N 1
ATOM 753 C CA . LEU A 1 96 ? -7.372 4.328 -0.516 1.00 88.12 96 LEU A CA 1
ATOM 754 C C . LEU A 1 96 ? -7.158 4.486 0.994 1.00 88.12 96 LEU A C 1
ATOM 756 O O . LEU A 1 96 ? -8.125 4.543 1.750 1.00 88.12 96 LEU A O 1
ATOM 760 N N . LEU A 1 97 ? -5.900 4.608 1.425 1.00 82.81 97 LEU A N 1
ATOM 761 C CA . LEU A 1 97 ? -5.547 4.773 2.835 1.00 82.81 97 LEU A CA 1
ATOM 762 C C . LEU A 1 97 ? -6.190 6.015 3.452 1.00 82.81 97 LEU A C 1
ATOM 764 O O . LEU A 1 97 ? -6.790 5.934 4.518 1.00 82.81 97 LEU A O 1
ATOM 768 N N . LYS A 1 98 ? -6.107 7.155 2.770 1.00 82.88 98 LYS A N 1
ATOM 769 C CA . LYS A 1 98 ? -6.641 8.422 3.270 1.00 82.88 98 LYS A CA 1
ATOM 770 C C . LYS A 1 98 ? -8.167 8.444 3.316 1.00 82.88 98 LYS A C 1
ATOM 772 O O . LYS A 1 98 ? -8.732 8.984 4.261 1.00 82.88 98 LYS A O 1
ATOM 777 N N . GLU A 1 99 ? -8.824 7.919 2.284 1.00 85.06 99 GLU A N 1
ATOM 778 C CA . GLU A 1 99 ? -10.282 7.993 2.149 1.00 85.06 99 GLU A CA 1
ATOM 779 C C . GLU A 1 99 ? -10.996 6.904 2.958 1.00 85.06 99 GLU A C 1
ATOM 781 O O . GLU A 1 99 ? -12.033 7.178 3.556 1.00 85.06 99 GLU A O 1
ATOM 786 N N . SER A 1 100 ? -10.448 5.684 2.994 1.00 83.06 100 SER A N 1
ATOM 787 C CA . SER A 1 100 ? -11.117 4.517 3.594 1.00 83.06 100 SER A CA 1
ATOM 788 C C . SER A 1 100 ? -10.587 4.157 4.982 1.00 83.06 100 SER A C 1
ATOM 790 O O . SER A 1 100 ? -11.329 3.604 5.791 1.00 83.06 100 SER A O 1
ATOM 792 N N . TYR A 1 101 ? -9.329 4.496 5.286 1.00 81.62 101 TYR A N 1
ATOM 793 C CA . TYR A 1 101 ? -8.664 4.113 6.537 1.00 81.62 101 TYR A CA 1
ATOM 794 C C . TYR A 1 101 ? -7.917 5.282 7.210 1.00 81.62 101 TYR A C 1
ATOM 796 O O . TYR A 1 101 ? -6.755 5.123 7.594 1.00 81.62 101 TYR A O 1
ATOM 804 N N . PRO A 1 102 ? -8.549 6.457 7.402 1.00 76.94 102 PRO A N 1
ATOM 805 C CA . PRO A 1 102 ? -7.861 7.654 7.900 1.00 76.94 102 PRO A CA 1
ATOM 806 C C . PRO A 1 102 ? -7.245 7.489 9.301 1.00 76.94 102 PRO A C 1
ATOM 808 O O . PRO A 1 102 ? -6.276 8.172 9.630 1.00 76.94 102 PRO A O 1
ATOM 811 N N . ASP A 1 103 ? -7.780 6.569 10.108 1.00 74.00 103 ASP A N 1
ATOM 812 C CA . ASP A 1 103 ? -7.432 6.400 11.524 1.00 74.00 103 ASP A CA 1
ATOM 813 C C . ASP A 1 103 ? -6.462 5.234 11.802 1.00 74.00 103 ASP A C 1
ATOM 815 O O . ASP A 1 103 ? -6.158 4.955 12.963 1.00 74.00 103 ASP A O 1
ATOM 819 N N . ILE A 1 104 ? -5.997 4.511 10.772 1.00 70.19 104 ILE A N 1
ATOM 820 C CA . ILE A 1 104 ? -5.222 3.275 10.974 1.00 70.19 104 ILE A CA 1
ATOM 821 C C . ILE A 1 104 ? -3.762 3.558 11.371 1.00 70.19 104 ILE A C 1
ATOM 823 O O . ILE A 1 104 ? -3.306 3.116 12.415 1.00 70.19 104 ILE A O 1
ATOM 827 N N . THR A 1 105 ? -3.025 4.319 10.567 1.00 73.44 105 THR A N 1
ATOM 828 C CA . THR A 1 105 ? -1.681 4.859 10.841 1.00 73.44 105 THR A CA 1
ATOM 829 C C . THR A 1 105 ? -1.315 5.797 9.704 1.00 73.44 105 THR A C 1
ATOM 831 O O . THR A 1 105 ? -1.867 5.663 8.623 1.00 73.44 105 THR A O 1
ATOM 834 N N . ARG A 1 106 ? -0.355 6.700 9.916 1.00 78.19 106 ARG A N 1
ATOM 835 C CA . ARG A 1 106 ? 0.190 7.609 8.895 1.00 78.19 106 ARG A CA 1
ATOM 836 C C . ARG A 1 106 ? 1.472 7.101 8.234 1.00 78.19 106 ARG A C 1
ATOM 838 O O . ARG A 1 106 ? 1.968 7.750 7.313 1.00 78.19 106 ARG A O 1
ATOM 845 N N . GLN A 1 107 ? 2.024 5.984 8.712 1.00 84.62 107 GLN A N 1
ATOM 846 C CA . GLN A 1 107 ? 3.294 5.434 8.238 1.00 84.62 107 GLN A CA 1
ATOM 847 C C . GLN A 1 107 ? 3.077 4.168 7.415 1.00 84.62 107 GLN A C 1
ATOM 849 O O . GLN A 1 107 ? 2.484 3.197 7.888 1.00 84.62 107 GLN A O 1
ATOM 8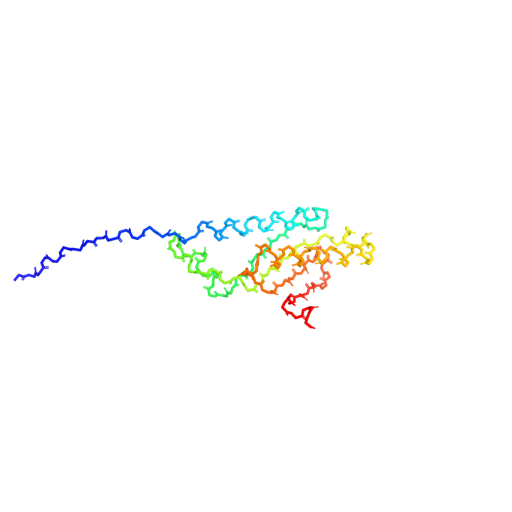54 N N . VAL A 1 108 ? 3.612 4.169 6.196 1.00 87.81 108 VAL A N 1
ATOM 855 C CA . VAL A 1 108 ? 3.572 3.034 5.273 1.00 87.81 108 VAL A CA 1
ATOM 856 C C . VAL A 1 108 ? 4.985 2.700 4.830 1.00 87.81 108 VAL A C 1
ATOM 858 O O . VAL A 1 108 ? 5.761 3.583 4.472 1.00 87.81 108 VAL A O 1
ATOM 861 N N . ARG A 1 109 ? 5.307 1.414 4.811 1.00 91.38 109 ARG A N 1
ATOM 862 C CA . ARG A 1 109 ? 6.582 0.880 4.356 1.00 91.38 109 ARG A CA 1
ATOM 863 C C . ARG A 1 109 ? 6.343 -0.169 3.285 1.00 91.38 109 ARG A C 1
ATOM 865 O O . ARG A 1 109 ? 5.673 -1.167 3.522 1.00 91.38 109 ARG A O 1
ATOM 872 N N . LEU A 1 110 ? 6.904 0.039 2.103 1.00 92.75 110 LEU A N 1
ATOM 873 C CA . LEU A 1 110 ? 6.890 -0.946 1.031 1.00 92.75 110 LEU A CA 1
ATOM 874 C C . LEU A 1 110 ? 8.129 -1.825 1.144 1.00 92.75 110 LEU A C 1
ATOM 876 O O . LEU A 1 110 ? 9.252 -1.324 1.075 1.00 92.75 110 LEU A O 1
ATOM 880 N N . VAL A 1 111 ? 7.924 -3.126 1.312 1.00 95.00 111 VAL A N 1
ATOM 881 C CA . VAL A 1 111 ? 8.994 -4.111 1.487 1.00 95.00 111 VAL A CA 1
ATOM 882 C C . VAL A 1 111 ? 9.083 -4.970 0.237 1.00 95.00 111 VAL A C 1
ATOM 884 O O . VAL A 1 111 ? 8.125 -5.636 -0.136 1.00 95.00 111 VAL A O 1
ATOM 887 N N . PHE A 1 112 ? 10.234 -4.967 -0.425 1.00 95.69 112 PHE A N 1
ATOM 888 C CA . PHE A 1 112 ? 10.437 -5.735 -1.649 1.00 95.69 112 PHE A CA 1
ATOM 889 C C . PHE A 1 112 ? 10.936 -7.145 -1.353 1.00 95.69 112 PHE A C 1
ATOM 891 O O . PHE A 1 112 ? 11.755 -7.369 -0.462 1.00 95.69 112 PHE A O 1
ATOM 898 N N . ASN A 1 113 ? 10.486 -8.103 -2.158 1.00 94.44 113 ASN A N 1
ATOM 899 C CA . ASN A 1 113 ? 10.855 -9.507 -2.010 1.00 94.44 113 ASN A CA 1
ATOM 900 C C . ASN A 1 113 ? 12.266 -9.878 -2.519 1.00 94.44 113 ASN A C 1
ATOM 902 O O . ASN A 1 113 ? 12.595 -11.062 -2.547 1.00 94.44 113 ASN A O 1
ATOM 906 N N . ASP A 1 114 ? 13.088 -8.913 -2.937 1.00 92.56 114 ASP A N 1
ATOM 907 C CA . ASP A 1 114 ? 14.431 -9.132 -3.492 1.00 92.56 114 ASP A CA 1
ATOM 908 C C . ASP A 1 114 ? 15.550 -8.423 -2.707 1.00 92.56 114 ASP A C 1
ATOM 910 O O . ASP A 1 114 ? 16.599 -8.097 -3.256 1.00 92.56 114 ASP A O 1
ATOM 914 N N . ALA A 1 115 ? 15.335 -8.224 -1.403 1.00 87.50 115 ALA A N 1
ATOM 915 C CA . ALA A 1 115 ? 16.306 -7.688 -0.441 1.00 87.50 115 ALA A CA 1
ATOM 916 C C . ALA A 1 115 ? 16.815 -6.257 -0.712 1.00 87.50 115 ALA A C 1
ATOM 918 O O . ALA A 1 115 ? 17.719 -5.798 -0.012 1.00 87.50 115 ALA A O 1
ATOM 919 N N . ARG A 1 116 ? 16.234 -5.527 -1.674 1.00 92.75 116 ARG A N 1
ATOM 920 C CA . ARG A 1 116 ? 16.500 -4.090 -1.842 1.00 92.75 116 ARG A CA 1
ATOM 921 C C . ARG A 1 116 ? 15.955 -3.278 -0.666 1.00 92.75 116 ARG A C 1
ATOM 923 O O . ARG A 1 116 ? 15.132 -3.753 0.121 1.00 92.75 116 ARG A O 1
ATOM 930 N N . GLU A 1 117 ? 16.389 -2.025 -0.582 1.00 92.75 117 GLU A N 1
ATOM 931 C CA . GLU A 1 117 ? 15.921 -1.121 0.462 1.00 92.75 117 GLU A CA 1
ATOM 932 C C . GLU A 1 117 ? 14.401 -0.884 0.372 1.00 92.75 117 GLU A C 1
ATOM 934 O O . GLU A 1 117 ? 13.858 -0.687 -0.721 1.00 92.75 117 GLU A O 1
ATOM 939 N N . PRO A 1 118 ? 13.694 -0.911 1.513 1.00 92.88 118 PRO A N 1
ATOM 940 C CA . PRO A 1 118 ? 12.269 -0.632 1.558 1.00 92.88 118 PRO A CA 1
ATOM 941 C C . PRO A 1 118 ? 11.995 0.862 1.376 1.00 92.88 118 PRO A C 1
ATOM 943 O O . PRO A 1 118 ? 12.785 1.710 1.792 1.00 92.88 118 PRO A O 1
ATOM 946 N N . LEU A 1 119 ? 10.830 1.188 0.819 1.00 90.69 119 LEU A N 1
ATOM 947 C CA . LEU A 1 119 ? 10.394 2.575 0.655 1.00 90.69 119 LEU A CA 1
ATOM 948 C C . LEU A 1 119 ? 9.472 2.968 1.803 1.00 90.69 119 LEU A C 1
ATOM 950 O O . LEU A 1 119 ? 8.429 2.350 1.991 1.00 90.69 119 LEU A O 1
ATOM 954 N N . ASN A 1 120 ? 9.846 4.000 2.554 1.00 89.31 120 ASN A N 1
ATOM 955 C CA . ASN A 1 120 ? 9.055 4.505 3.674 1.00 89.31 120 ASN A CA 1
ATOM 956 C C . ASN A 1 120 ? 8.339 5.797 3.280 1.00 89.31 120 ASN A C 1
ATOM 958 O O . ASN A 1 120 ? 8.953 6.706 2.719 1.00 89.31 120 ASN A O 1
ATOM 962 N N . PHE A 1 121 ? 7.062 5.895 3.629 1.00 84.06 121 PHE A N 1
ATOM 963 C CA . PHE A 1 121 ? 6.209 7.032 3.326 1.00 84.06 121 PHE A CA 1
ATOM 964 C C . PHE A 1 121 ? 5.418 7.454 4.564 1.00 84.06 121 PHE A C 1
ATOM 966 O O . PHE A 1 121 ? 4.808 6.629 5.245 1.00 84.06 121 PHE A O 1
ATOM 973 N N . GLU A 1 122 ? 5.413 8.758 4.836 1.00 81.62 122 GLU A N 1
ATOM 974 C CA . GLU A 1 122 ? 4.539 9.383 5.827 1.00 81.62 122 GLU A CA 1
ATOM 975 C C . GLU A 1 122 ? 3.522 10.240 5.083 1.00 81.62 122 GLU A C 1
ATOM 977 O O . GLU A 1 122 ? 3.865 11.224 4.425 1.00 81.62 122 GLU A O 1
ATOM 982 N N . PHE A 1 123 ? 2.257 9.857 5.158 1.00 71.06 123 PHE A N 1
ATOM 983 C CA . PHE A 1 123 ? 1.280 10.351 4.200 1.00 71.06 123 PHE A CA 1
ATOM 984 C C . PHE A 1 123 ? 0.501 11.595 4.662 1.00 71.06 123 PHE A C 1
ATOM 986 O O . PHE A 1 123 ? -0.339 12.126 3.931 1.00 71.06 123 PHE A O 1
ATOM 993 N N . ASP A 1 124 ? 0.843 12.097 5.851 1.00 65.50 124 ASP A N 1
ATOM 994 C CA . ASP A 1 124 ? 0.406 13.397 6.375 1.00 65.50 124 ASP A CA 1
ATOM 995 C C . ASP A 1 124 ? 1.234 14.565 5.802 1.00 65.50 124 ASP A C 1
ATOM 997 O O . ASP A 1 124 ? 0.794 15.705 5.834 1.00 65.50 124 ASP A O 1
ATOM 1001 N N . LYS A 1 125 ? 2.421 14.289 5.233 1.00 54.34 125 LYS A N 1
ATOM 1002 C CA . LYS A 1 125 ? 3.361 15.312 4.728 1.00 54.34 125 LYS A CA 1
ATOM 1003 C C . LYS A 1 125 ? 3.530 15.345 3.210 1.00 54.34 125 LYS A C 1
ATOM 1005 O O . LYS A 1 125 ? 4.231 16.210 2.701 1.00 54.34 125 LYS A O 1
ATOM 1010 N N . MET A 1 126 ? 2.936 14.407 2.474 1.00 48.16 126 MET A N 1
ATOM 1011 C CA . MET A 1 126 ? 3.233 14.255 1.044 1.00 48.16 126 MET A CA 1
ATOM 1012 C C . MET A 1 126 ? 2.513 15.239 0.112 1.00 48.16 126 MET A C 1
ATOM 1014 O O . MET A 1 126 ? 2.898 15.325 -1.049 1.00 48.16 126 MET A O 1
ATOM 1018 N N . PHE A 1 127 ? 1.510 15.989 0.585 1.00 45.00 127 PHE A N 1
ATOM 1019 C CA . PHE A 1 127 ? 0.729 16.910 -0.259 1.00 45.00 127 PHE A CA 1
ATOM 1020 C C . PHE A 1 127 ? 0.268 18.195 0.465 1.00 45.00 127 PHE A C 1
ATOM 1022 O O . PHE A 1 127 ? -0.812 18.704 0.163 1.00 45.00 127 PHE A O 1
ATOM 1029 N N . SER A 1 128 ? 1.043 18.701 1.435 1.00 41.66 128 SER A N 1
ATOM 1030 C CA . SER A 1 128 ? 0.851 20.058 1.991 1.00 41.66 128 SER A CA 1
ATOM 1031 C C . SER A 1 128 ? 1.687 21.095 1.258 1.00 41.66 128 SER A C 1
ATOM 1033 O O . SER A 1 128 ? 2.820 20.751 0.859 1.00 41.66 128 SER A O 1
#

Sequence (128 aa):
EVVGGKIRNFRKTVKVETTYVATVMDFSEDILKLNSKIYSGVRLLGTESSTSALKESSTDLAKVVIAMIEIDIRAKPWDALNSDDRIQLLYNTYRLLKESYPDITRQVRLVFNDAREPLNFEFDKMFS

pLDDT: mean 71.92, std 21.76, range [30.91, 96.56]